Protein AF-A0A2N6PRD0-F1 (afdb_monomer)

Sequence (37 aa):
MVSPLFFLVILFENLFKPRQLYLQPQNSVLSNLRLAS

Foldseek 3Di:
DDDPVVVVVVVCCVVPPPPCPCPPPCVVVVVVVVVVD

Mean predicted aligned error: 12.49 Å

Structure (mmCIF, N/CA/C/O backbone):
data_AF-A0A2N6PRD0-F1
#
_entry.id   AF-A0A2N6PRD0-F1
#
loop_
_atom_site.group_PDB
_atom_site.id
_atom_site.type_symbol
_atom_site.label_atom_id
_atom_site.label_alt_id
_atom_site.label_comp_id
_atom_site.label_asym_id
_atom_site.label_entity_id
_atom_site.label_seq_id
_atom_site.pdbx_PDB_ins_code
_atom_site.Cartn_x
_atom_si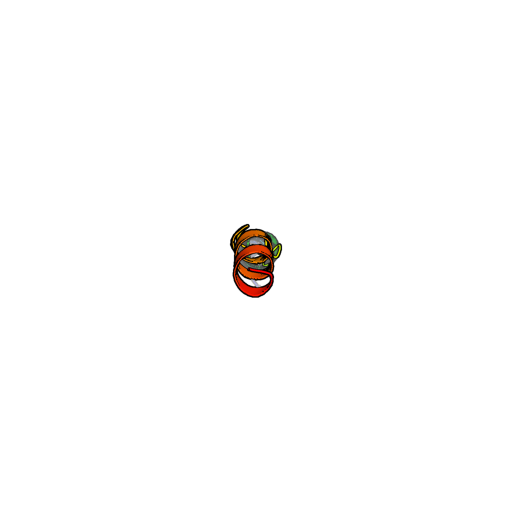te.Cartn_y
_atom_site.Cartn_z
_atom_site.occupancy
_atom_site.B_iso_or_equiv
_atom_site.auth_seq_id
_atom_site.auth_comp_id
_atom_site.auth_asym_id
_atom_site.auth_atom_id
_atom_site.pdbx_PDB_model_num
ATOM 1 N N . MET A 1 1 ? 21.126 -10.357 -18.819 1.00 73.75 1 MET A N 1
ATOM 2 C CA . MET A 1 1 ? 21.028 -9.008 -18.215 1.00 73.75 1 MET A CA 1
ATOM 3 C C . MET A 1 1 ? 19.617 -8.843 -17.678 1.00 73.75 1 MET A C 1
ATOM 5 O O . MET A 1 1 ? 18.682 -9.061 -18.435 1.00 73.75 1 MET A O 1
ATOM 9 N N . VAL A 1 2 ? 19.446 -8.559 -16.385 1.00 78.31 2 VAL A N 1
ATOM 10 C CA . VAL A 1 2 ? 18.115 -8.313 -15.801 1.00 78.31 2 VAL A CA 1
ATOM 11 C C . VAL A 1 2 ? 17.622 -6.947 -16.279 1.00 78.31 2 VAL A C 1
ATOM 13 O O . VAL A 1 2 ? 18.381 -5.981 -16.259 1.00 78.31 2 VAL A O 1
ATOM 16 N N . SER A 1 3 ? 16.376 -6.883 -16.751 1.00 88.12 3 SER A N 1
ATOM 17 C CA . SER A 1 3 ? 15.802 -5.656 -17.308 1.00 88.12 3 SER A CA 1
ATOM 18 C C . SER A 1 3 ? 15.594 -4.602 -16.209 1.00 88.12 3 SER A C 1
ATOM 20 O O . SER A 1 3 ? 15.036 -4.936 -15.161 1.00 88.12 3 SER A O 1
ATOM 22 N N . PRO A 1 4 ? 15.976 -3.329 -16.423 1.00 84.56 4 PRO A N 1
ATOM 23 C CA . PRO A 1 4 ? 15.834 -2.270 -15.417 1.00 84.56 4 PRO A CA 1
ATOM 24 C C . PRO A 1 4 ? 14.373 -1.999 -15.024 1.00 84.56 4 PRO A C 1
ATOM 26 O O . PRO A 1 4 ? 14.103 -1.539 -13.917 1.00 84.56 4 PRO A O 1
ATOM 29 N N . LEU A 1 5 ? 13.415 -2.359 -15.885 1.00 89.88 5 LEU A N 1
ATOM 30 C CA . LEU A 1 5 ? 11.981 -2.263 -15.593 1.00 89.88 5 LEU A CA 1
ATOM 31 C C . LEU A 1 5 ? 11.545 -3.179 -14.440 1.00 89.88 5 LEU A C 1
ATOM 33 O O . LEU A 1 5 ? 10.615 -2.844 -13.711 1.00 89.88 5 LEU A O 1
ATOM 37 N N . PHE A 1 6 ? 12.234 -4.304 -14.234 1.00 88.25 6 PHE A N 1
ATOM 38 C CA . PHE A 1 6 ? 11.921 -5.245 -13.158 1.00 88.25 6 PHE A CA 1
ATOM 39 C C . PHE A 1 6 ? 12.088 -4.603 -11.773 1.00 88.25 6 PHE A C 1
ATOM 41 O O . PHE A 1 6 ? 11.252 -4.788 -10.890 1.00 88.25 6 PHE A O 1
ATOM 48 N N . PHE A 1 7 ? 13.120 -3.772 -11.605 1.00 87.56 7 PHE A N 1
ATOM 49 C CA . PHE A 1 7 ? 13.355 -3.036 -10.362 1.00 87.56 7 PHE A CA 1
ATOM 50 C C . PHE A 1 7 ? 12.296 -1.962 -10.104 1.00 87.56 7 PHE A C 1
ATOM 52 O O . PHE A 1 7 ? 11.898 -1.771 -8.956 1.00 87.56 7 PHE A O 1
ATOM 59 N N . LEU A 1 8 ? 11.797 -1.299 -11.154 1.00 88.62 8 LEU A N 1
ATOM 60 C CA . LEU A 1 8 ? 10.719 -0.316 -11.019 1.00 88.62 8 LEU A CA 1
ATOM 61 C C . LEU A 1 8 ? 9.429 -0.975 -10.530 1.00 88.62 8 LEU A C 1
ATOM 63 O O . LEU A 1 8 ? 8.825 -0.476 -9.585 1.00 88.62 8 LEU A O 1
ATOM 67 N N . VAL A 1 9 ? 9.048 -2.123 -11.099 1.00 87.44 9 VAL A N 1
ATOM 68 C CA . VAL A 1 9 ? 7.852 -2.863 -10.663 1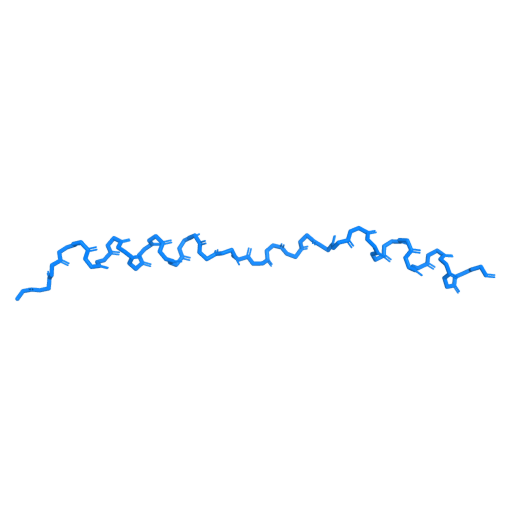.00 87.44 9 VAL A CA 1
ATOM 69 C C . VAL A 1 9 ? 7.954 -3.235 -9.185 1.00 87.44 9 VAL A C 1
ATOM 71 O O . VAL A 1 9 ? 7.014 -2.990 -8.439 1.00 87.44 9 VAL A O 1
ATOM 74 N N . ILE A 1 10 ? 9.106 -3.742 -8.735 1.00 87.81 10 ILE A N 1
ATOM 75 C CA . ILE A 1 10 ? 9.335 -4.107 -7.327 1.00 87.81 10 ILE A CA 1
ATOM 76 C C . ILE A 1 10 ? 9.285 -2.883 -6.407 1.00 87.81 10 ILE A C 1
ATOM 78 O O . ILE A 1 10 ? 8.759 -2.974 -5.296 1.00 87.81 10 ILE A O 1
ATOM 82 N N . LEU A 1 11 ? 9.840 -1.747 -6.832 1.00 85.44 11 LEU A N 1
ATOM 83 C CA . LEU A 1 11 ? 9.837 -0.520 -6.039 1.00 85.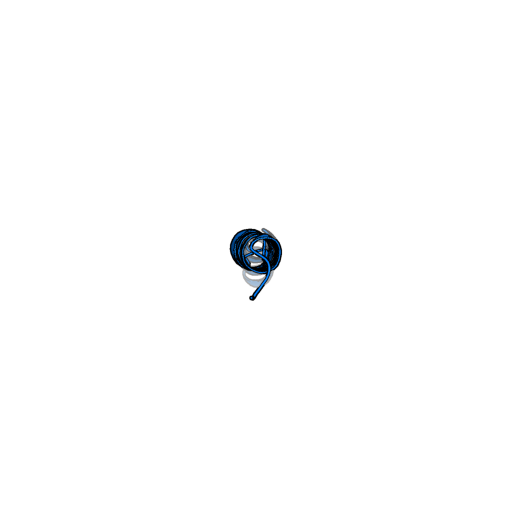44 11 LEU A CA 1
ATOM 84 C C . LEU A 1 11 ? 8.416 0.026 -5.871 1.00 85.44 11 LEU A C 1
ATOM 86 O O . LEU A 1 11 ? 8.021 0.331 -4.749 1.00 85.44 11 LEU A O 1
ATOM 90 N N . PHE A 1 12 ? 7.642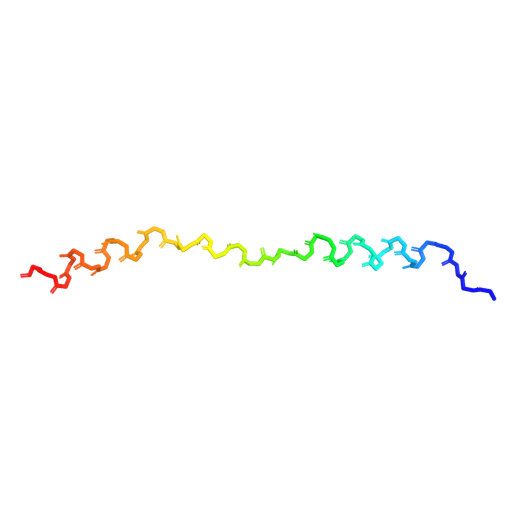 0.095 -6.957 1.00 84.06 12 PHE A N 1
ATOM 91 C CA . PHE A 1 12 ? 6.240 0.507 -6.908 1.00 84.06 12 PHE A CA 1
ATOM 92 C C . PHE A 1 12 ? 5.406 -0.464 -6.081 1.00 84.06 12 PHE A C 1
ATOM 94 O O . PHE A 1 12 ? 4.703 -0.012 -5.186 1.00 84.06 12 PHE A O 1
ATOM 101 N N . GLU A 1 13 ? 5.554 -1.774 -6.290 1.00 84.38 13 GLU A N 1
ATOM 102 C CA . GLU A 1 13 ? 4.894 -2.788 -5.467 1.00 84.38 13 GLU A CA 1
ATOM 103 C C . GLU A 1 13 ? 5.196 -2.575 -3.987 1.00 84.38 13 GLU A C 1
ATOM 105 O O . GLU A 1 13 ? 4.269 -2.505 -3.202 1.00 84.38 13 GLU A O 1
ATOM 110 N N . ASN A 1 14 ? 6.460 -2.408 -3.579 1.00 82.38 14 ASN A N 1
ATOM 111 C CA . ASN A 1 14 ? 6.825 -2.250 -2.165 1.00 82.38 14 ASN A CA 1
ATOM 112 C C . ASN A 1 14 ? 6.454 -0.892 -1.553 1.00 82.38 14 ASN A C 1
ATOM 114 O O . ASN A 1 14 ? 6.236 -0.823 -0.341 1.00 82.38 14 ASN A O 1
ATOM 118 N N . LEU A 1 15 ? 6.409 0.172 -2.356 1.00 80.44 15 LEU A N 1
ATOM 119 C CA . LEU A 1 15 ? 6.084 1.524 -1.900 1.00 80.44 15 LEU A CA 1
ATOM 120 C C . LEU A 1 15 ? 4.570 1.759 -1.833 1.00 80.44 15 LEU A C 1
ATOM 122 O O . LEU A 1 15 ? 4.103 2.430 -0.916 1.00 80.44 15 LEU A O 1
ATOM 126 N N . PHE A 1 16 ? 3.822 1.179 -2.776 1.00 74.75 16 PHE A N 1
ATOM 127 C CA . PHE A 1 16 ? 2.364 1.241 -2.858 1.00 74.75 16 PHE A CA 1
ATOM 128 C C . PHE A 1 16 ? 1.654 0.041 -2.243 1.00 74.75 16 PHE A C 1
ATOM 130 O O . PHE A 1 16 ? 0.421 0.033 -2.264 1.00 74.75 16 PHE A O 1
ATOM 137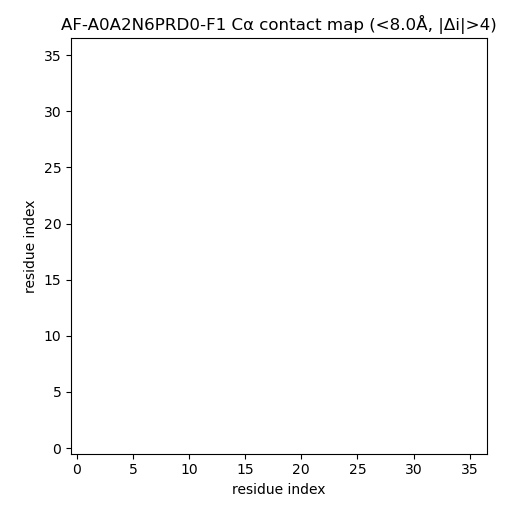 N N . LYS A 1 17 ? 2.358 -0.925 -1.619 1.00 73.38 17 LYS A N 1
ATOM 138 C CA . LYS A 1 17 ? 1.672 -1.788 -0.643 1.00 73.38 17 LYS A CA 1
ATOM 139 C C . LYS A 1 17 ? 0.961 -0.822 0.286 1.00 73.38 17 LYS A C 1
ATOM 141 O O . LYS A 1 17 ? 1.650 0.042 0.840 1.00 73.38 17 LYS A O 1
ATOM 146 N N . PRO A 1 18 ? -0.371 -0.914 0.446 1.00 65.88 18 PRO A N 1
ATOM 147 C CA . PRO A 1 18 ? -1.039 -0.183 1.493 1.00 65.88 18 PRO A CA 1
ATOM 148 C C . PRO A 1 18 ? -0.443 -0.747 2.775 1.00 65.88 18 PRO A C 1
ATOM 150 O O . PRO A 1 18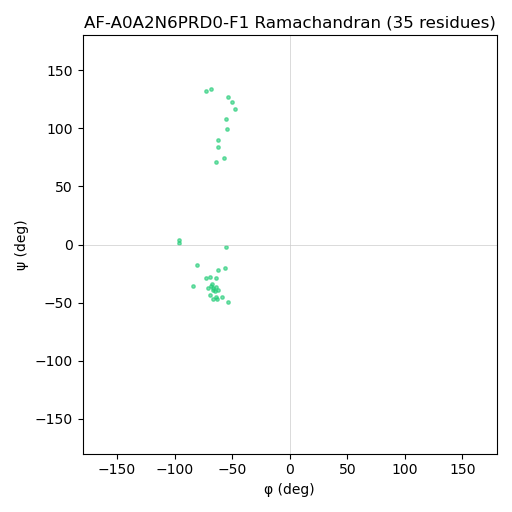 ? -0.896 -1.758 3.306 1.00 65.88 18 PRO A O 1
ATOM 153 N N . ARG A 1 19 ? 0.656 -0.135 3.241 1.00 65.75 19 ARG A N 1
ATOM 154 C CA . ARG A 1 19 ? 1.082 -0.244 4.617 1.00 65.75 19 ARG A CA 1
ATOM 155 C C . ARG A 1 19 ? -0.154 0.211 5.320 1.00 65.75 19 ARG A C 1
ATOM 157 O O . ARG A 1 19 ? -0.560 1.359 5.156 1.00 65.75 19 ARG A O 1
ATOM 164 N N . GLN A 1 20 ? -0.789 -0.773 5.927 1.00 65.56 20 GLN A N 1
ATOM 165 C CA . GLN A 1 20 ? -1.977 -0.700 6.729 1.00 65.56 20 GLN A CA 1
ATOM 166 C C . GLN A 1 20 ? -1.643 0.284 7.848 1.00 65.56 20 GLN A C 1
ATOM 168 O O . GLN A 1 20 ? -1.325 -0.094 8.970 1.00 65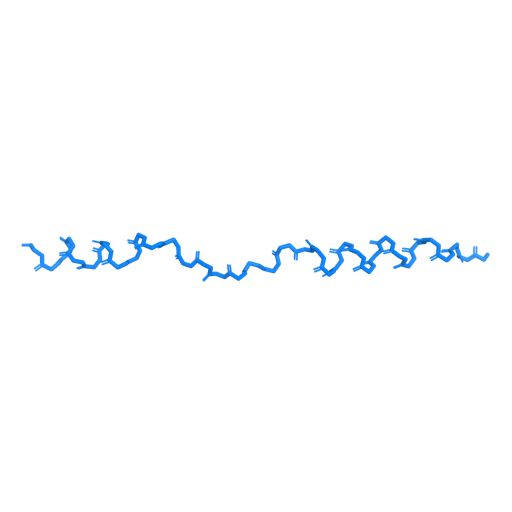.56 20 GLN A O 1
ATOM 173 N N . LEU A 1 21 ? -1.610 1.572 7.491 1.00 61.03 21 LEU A N 1
ATOM 174 C CA . LEU A 1 21 ? -1.826 2.696 8.358 1.00 61.03 21 LEU A CA 1
ATOM 175 C C . LEU A 1 21 ? -3.161 2.307 8.923 1.00 61.03 21 LEU A C 1
ATOM 177 O O . LEU A 1 21 ? -4.173 2.332 8.222 1.00 61.03 21 LEU A O 1
ATOM 181 N N . TYR A 1 22 ? -3.080 1.746 10.119 1.00 61.09 22 TYR A N 1
ATOM 182 C CA . TYR A 1 22 ? -4.179 1.298 10.929 1.00 61.09 22 TYR A CA 1
ATOM 183 C C . TYR A 1 22 ? -4.943 2.583 11.256 1.00 61.09 22 TYR A C 1
ATOM 185 O O . TYR A 1 22 ? -4.869 3.120 12.355 1.00 61.09 22 TYR A O 1
ATOM 193 N N . LEU A 1 23 ? -5.616 3.142 10.246 1.00 63.97 23 LEU A N 1
ATOM 194 C CA . LEU A 1 23 ? -6.766 3.999 10.382 1.00 63.97 23 LEU A CA 1
ATOM 195 C C . LEU A 1 23 ? -7.750 3.068 11.045 1.00 63.97 23 LEU A C 1
ATOM 197 O O . LEU A 1 23 ? -8.495 2.334 10.397 1.00 63.97 23 LEU A O 1
ATOM 201 N N . GLN A 1 24 ? -7.604 3.005 12.363 1.00 64.44 24 GLN A N 1
ATOM 202 C CA . GLN A 1 24 ? -8.504 2.327 13.247 1.00 64.44 24 GLN A CA 1
ATOM 203 C C . GLN A 1 24 ? -9.871 2.812 12.780 1.00 64.44 24 GLN A C 1
ATOM 205 O O . GLN A 1 24 ? -10.098 4.030 12.773 1.00 64.44 24 GLN A O 1
ATOM 210 N N . PRO A 1 25 ? -10.739 1.921 12.269 1.00 64.38 25 PRO A N 1
ATOM 211 C CA . PRO A 1 25 ? -12.069 2.350 11.903 1.00 64.38 25 PRO A CA 1
ATOM 212 C C . PRO A 1 25 ? -12.595 3.023 13.163 1.00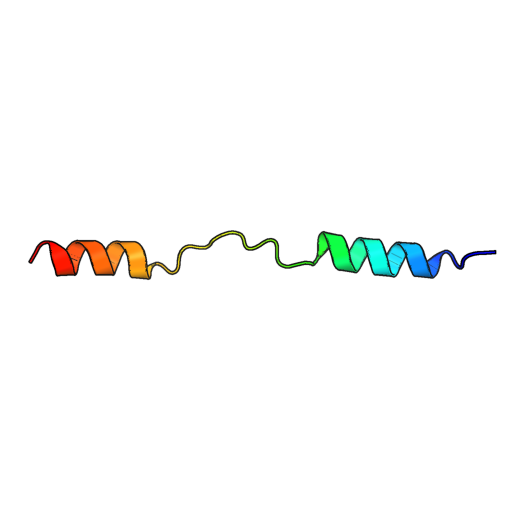 64.38 25 PRO A C 1
ATOM 214 O O . PRO A 1 25 ? -12.497 2.457 14.258 1.00 64.38 25 PRO A O 1
ATOM 217 N N . GLN A 1 26 ? -13.071 4.260 13.040 1.00 64.38 26 GLN A N 1
ATOM 218 C CA . GLN A 1 26 ? -13.508 5.093 14.168 1.00 64.38 26 GL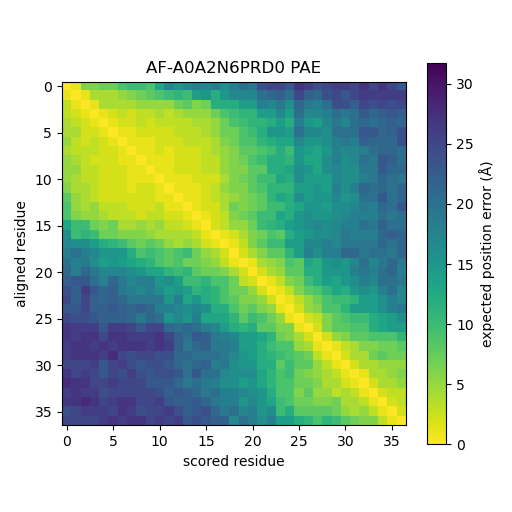N A CA 1
ATOM 219 C C . GLN A 1 26 ? -14.589 4.412 15.044 1.00 64.38 26 GLN A C 1
ATOM 221 O O . GLN A 1 26 ? -14.974 4.913 16.094 1.00 64.38 26 GLN A O 1
ATOM 226 N N . ASN A 1 27 ? -15.015 3.210 14.663 1.00 58.25 27 ASN A N 1
ATOM 227 C CA . ASN A 1 27 ? -15.789 2.256 15.433 1.00 58.25 27 ASN A CA 1
ATOM 228 C C . ASN A 1 27 ? -15.171 1.824 16.779 1.00 58.25 27 ASN A C 1
ATOM 230 O O . ASN A 1 27 ? -15.909 1.362 17.646 1.00 58.25 27 ASN A O 1
ATOM 234 N N . SER A 1 28 ? -13.859 1.975 17.007 1.00 64.06 28 SER A N 1
ATOM 235 C CA . SER A 1 28 ? -13.282 1.638 18.321 1.00 64.06 28 SER A CA 1
ATOM 236 C C . SER A 1 28 ? -13.774 2.580 19.426 1.00 64.06 28 SER A C 1
ATOM 238 O O . SER A 1 28 ? -14.068 2.115 20.525 1.00 64.06 28 SER A O 1
ATOM 240 N N . VAL A 1 29 ? -13.911 3.882 19.146 1.00 62.19 29 VAL A N 1
ATOM 241 C CA . VAL A 1 29 ? -14.393 4.877 20.126 1.00 62.19 29 VAL A CA 1
ATOM 242 C C . VAL A 1 29 ? -15.877 4.657 20.434 1.00 62.19 29 VAL A C 1
ATOM 244 O O . VAL A 1 29 ? -16.267 4.621 21.599 1.00 62.19 29 VAL A O 1
ATOM 247 N N . LEU A 1 30 ? -16.690 4.404 19.403 1.00 63.31 30 LEU A N 1
ATOM 248 C CA . LEU A 1 30 ? -18.117 4.091 19.554 1.00 63.31 30 LEU A CA 1
ATOM 249 C C . LEU A 1 30 ? -18.369 2.775 20.309 1.00 63.31 30 LEU A C 1
ATOM 251 O O . LEU A 1 30 ? -19.304 2.703 21.104 1.00 63.31 30 LEU A O 1
ATOM 255 N N . SER A 1 31 ? -17.531 1.748 20.116 1.00 61.12 31 SER A N 1
ATOM 256 C CA . SER A 1 31 ? -17.694 0.477 20.840 1.00 61.12 31 SER A CA 1
ATOM 257 C C . SER A 1 31 ? -17.426 0.605 22.345 1.00 61.12 31 SER A C 1
ATOM 259 O O . SER A 1 31 ? -18.114 -0.038 23.132 1.00 61.12 31 SER A O 1
ATOM 261 N N . ASN A 1 32 ? -16.494 1.478 22.754 1.00 63.78 32 ASN A N 1
ATOM 262 C CA . ASN A 1 32 ? -16.178 1.711 24.167 1.00 63.78 32 ASN A CA 1
ATOM 263 C C . ASN A 1 32 ? -17.307 2.454 24.898 1.00 63.78 32 ASN A C 1
ATOM 265 O O . ASN A 1 32 ? -17.616 2.121 26.037 1.00 63.78 32 ASN A O 1
ATOM 269 N N . LEU A 1 33 ? -17.965 3.414 24.238 1.00 64.31 33 LEU A N 1
ATOM 270 C CA . LEU A 1 33 ? -19.108 4.132 24.816 1.00 64.31 33 LEU A CA 1
ATOM 271 C C . LEU A 1 33 ? -20.329 3.229 25.029 1.00 64.31 33 LEU A C 1
ATOM 273 O O . LEU A 1 33 ? -21.007 3.361 26.040 1.00 64.31 33 LEU A O 1
ATOM 277 N N . ARG A 1 34 ? -20.585 2.287 24.113 1.00 64.75 34 ARG A N 1
ATOM 278 C CA . ARG A 1 34 ? -21.687 1.318 24.242 1.00 64.75 34 ARG A CA 1
ATOM 279 C C . ARG A 1 34 ? -21.460 0.297 25.359 1.00 64.75 34 ARG A C 1
ATOM 281 O O . ARG A 1 34 ? -22.418 -0.251 25.881 1.00 64.75 34 ARG A O 1
ATOM 288 N N . LEU A 1 35 ? -20.204 -0.013 25.676 1.00 61.22 35 LEU A N 1
ATOM 289 C CA . LEU A 1 35 ? -19.866 -0.961 26.741 1.00 61.22 35 LEU A CA 1
ATOM 290 C C . LEU A 1 35 ? -19.926 -0.315 28.135 1.00 61.22 35 LEU A C 1
ATOM 292 O O . LEU A 1 35 ? -19.973 -1.024 29.134 1.00 61.22 35 LEU A O 1
ATOM 296 N N . ALA A 1 36 ? -19.897 1.020 28.188 1.00 58.78 36 ALA A N 1
ATOM 297 C CA . ALA A 1 36 ? -19.972 1.818 29.407 1.00 58.78 36 ALA A CA 1
ATOM 298 C C . ALA A 1 36 ? -21.396 2.323 29.732 1.00 58.78 36 ALA A C 1
ATOM 300 O O . ALA A 1 36 ? -21.561 3.040 30.718 1.00 58.78 36 ALA A O 1
ATOM 301 N N . SER A 1 37 ? -22.401 1.971 28.916 1.00 61.22 37 SER A N 1
ATOM 302 C CA . SER A 1 37 ? -23.835 2.198 29.170 1.00 61.22 37 SER A CA 1
ATOM 303 C C . SER A 1 37 ? -24.522 0.908 29.593 1.00 61.22 37 SER A C 1
ATOM 305 O O . SER A 1 37 ? -25.317 0.952 30.551 1.00 61.22 37 SER A O 1
#

Radius of gyration: 20.04 Å; Cα contacts (8 Å, |Δi|>4): 0; chains: 1; bounding box: 45×14×48 Å

Secondary structure (DSSP, 8-state):
---HHHHHHHHHHHHHS--------THHHHHHHHH--

pLDDT: mean 72.39, std 10.95, range [58.25, 89.88]

Solvent-accessible surface area (backbone atoms only — not comparable to full-atom values): 2459 Å² total; per-residue (Å²): 134,85,61,73,66,59,57,52,53,53,49,49,53,68,68,64,47,78,71,76,71,76,72,66,63,72,58,61,63,57,53,54,56,63,74,75,108